Protein AF-A0A925ZAN1-F1 (afdb_monomer_lite)

Sequence (33 aa):
MAKGRKVAVIGGGWAGLAAAIETTRDGAQVTLF

Secondary structure (DSSP, 8-state):
--TT-EEEE---SHHHHHHHHHHHHTT-EEEE-

pLDDT: mean 94.96, std 7.46, range [62.31, 98.25]

Structure (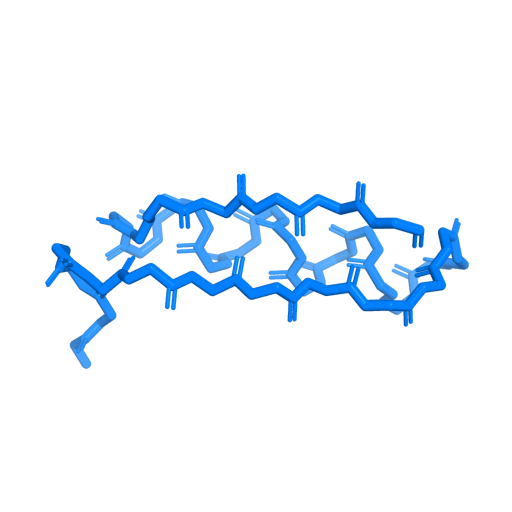mmCIF, N/CA/C/O backbone):
data_AF-A0A925ZAN1-F1
#
_entry.id   AF-A0A925ZAN1-F1
#
loop_
_atom_site.group_PDB
_atom_site.id
_atom_site.type_symbol
_atom_site.label_atom_id
_atom_site.label_alt_id
_atom_site.label_comp_id
_atom_site.label_asym_id
_atom_site.label_entity_id
_atom_site.label_seq_id
_atom_site.pdbx_PDB_ins_code
_atom_site.Cartn_x
_atom_site.Cartn_y
_atom_site.Cartn_z
_atom_site.occupancy
_atom_site.B_iso_or_equiv
_atom_site.auth_seq_id
_atom_site.auth_comp_id
_atom_site.auth_asym_id
_atom_site.auth_atom_id
_atom_site.pdbx_PDB_model_num
ATOM 1 N N . MET A 1 1 ? -15.803 1.201 -9.791 1.00 62.31 1 MET A N 1
ATOM 2 C CA . MET A 1 1 ? -16.317 1.582 -8.456 1.00 62.31 1 MET A CA 1
ATOM 3 C C . MET A 1 1 ? -15.361 1.052 -7.384 1.00 62.31 1 MET A C 1
ATOM 5 O O . MET A 1 1 ? -15.445 -0.127 -7.057 1.00 62.31 1 MET A O 1
ATOM 9 N N . ALA A 1 2 ? -14.413 1.861 -6.891 1.00 72.81 2 ALA A N 1
ATOM 10 C CA . ALA A 1 2 ? -13.479 1.437 -5.830 1.00 72.81 2 ALA A CA 1
ATOM 11 C C . ALA A 1 2 ? -13.991 1.732 -4.403 1.00 72.81 2 ALA A C 1
ATOM 13 O O . ALA A 1 2 ? -13.449 1.208 -3.430 1.00 72.81 2 ALA A O 1
ATOM 14 N N . LYS A 1 3 ? -15.061 2.530 -4.288 1.00 86.44 3 LYS A N 1
ATOM 15 C CA . LYS A 1 3 ? -15.671 2.971 -3.030 1.00 86.44 3 LYS A CA 1
ATOM 16 C C . LYS A 1 3 ? -15.873 1.827 -2.029 1.00 86.44 3 LYS A C 1
ATOM 18 O O . LYS A 1 3 ? -16.528 0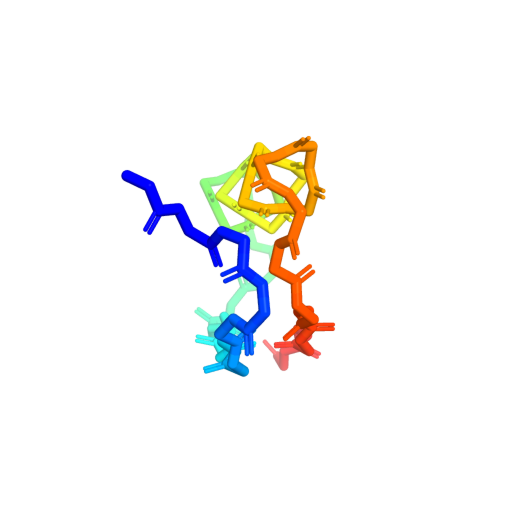.835 -2.338 1.00 86.44 3 LYS A O 1
ATOM 23 N N . GLY A 1 4 ? -15.321 1.987 -0.827 1.00 89.69 4 GLY A N 1
ATOM 24 C CA . GLY A 1 4 ? -15.447 1.029 0.279 1.00 89.69 4 GLY A CA 1
ATOM 25 C C . GLY A 1 4 ? -14.518 -0.190 0.211 1.00 89.69 4 GLY A C 1
ATOM 26 O O . GLY A 1 4 ? -14.553 -1.025 1.113 1.00 89.69 4 GLY A O 1
ATOM 27 N N . ARG A 1 5 ? -13.667 -0.312 -0.817 1.00 95.62 5 ARG A N 1
ATOM 28 C CA . ARG A 1 5 ? -12.658 -1.380 -0.891 1.00 95.62 5 ARG A CA 1
ATOM 29 C C . ARG A 1 5 ? -11.438 -1.033 -0.042 1.00 95.62 5 ARG A C 1
ATOM 31 O O . ARG A 1 5 ? -11.038 0.125 0.018 1.00 95.62 5 ARG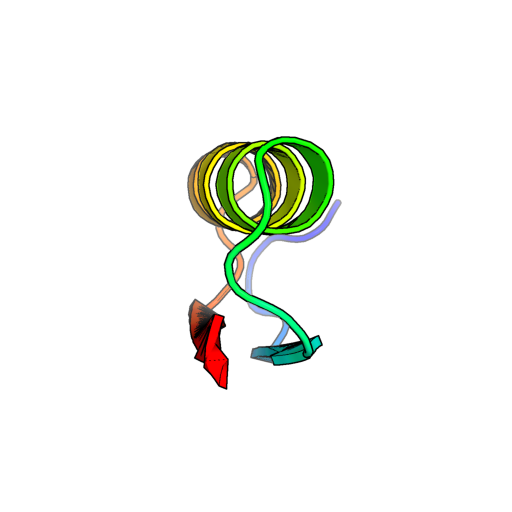 A O 1
ATOM 38 N N . LYS A 1 6 ? -10.813 -2.050 0.554 1.00 97.62 6 LYS A N 1
ATOM 39 C CA . LYS A 1 6 ? -9.483 -1.938 1.169 1.00 97.62 6 LYS A CA 1
ATOM 40 C C . LYS A 1 6 ? -8.424 -2.311 0.138 1.00 97.62 6 LYS A C 1
ATOM 42 O O . LYS A 1 6 ? -8.535 -3.369 -0.480 1.00 97.62 6 LYS A O 1
ATOM 47 N N . VAL A 1 7 ? -7.437 -1.446 -0.067 1.00 96.81 7 VAL A N 1
ATOM 48 C CA . VAL A 1 7 ? -6.411 -1.604 -1.108 1.00 96.81 7 VAL A CA 1
ATOM 49 C C . VAL A 1 7 ? -5.026 -1.419 -0.501 1.00 96.81 7 VAL A C 1
ATOM 51 O O . VAL A 1 7 ? -4.774 -0.428 0.177 1.00 96.81 7 VAL A O 1
ATOM 54 N N . ALA A 1 8 ? -4.127 -2.365 -0.770 1.00 98.00 8 ALA A N 1
ATOM 55 C CA . ALA A 1 8 ? -2.710 -2.244 -0.458 1.00 98.00 8 ALA A CA 1
ATOM 56 C C . ALA A 1 8 ? -1.943 -1.862 -1.729 1.00 98.00 8 ALA A C 1
ATOM 58 O O . ALA A 1 8 ? -2.083 -2.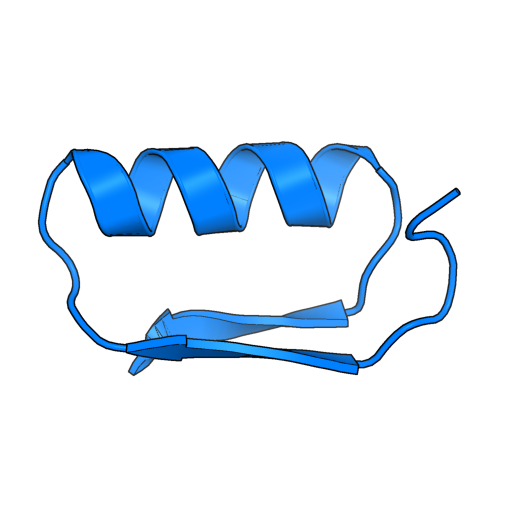528 -2.755 1.00 98.00 8 ALA A O 1
ATOM 59 N N . VAL A 1 9 ? -1.137 -0.807 -1.657 1.00 97.88 9 VAL A N 1
ATOM 60 C CA . VAL A 1 9 ? -0.195 -0.425 -2.714 1.00 97.88 9 VAL A CA 1
ATOM 61 C C . VAL A 1 9 ? 1.207 -0.739 -2.211 1.00 97.88 9 VAL A C 1
ATOM 63 O O . VAL A 1 9 ? 1.556 -0.322 -1.113 1.00 97.88 9 VAL A O 1
ATOM 66 N N . ILE A 1 10 ? 1.990 -1.488 -2.988 1.00 98.00 10 ILE A N 1
ATOM 67 C CA . ILE A 1 10 ? 3.358 -1.880 -2.629 1.00 98.00 10 ILE A CA 1
ATOM 68 C C . ILE A 1 10 ? 4.339 -1.127 -3.531 1.00 98.00 10 ILE A C 1
ATOM 70 O O . ILE A 1 10 ? 4.304 -1.293 -4.752 1.00 98.00 10 ILE A O 1
ATOM 74 N N . GLY A 1 11 ? 5.213 -0.322 -2.930 1.00 95.38 11 GLY A N 1
ATOM 75 C CA . GLY A 1 11 ? 6.233 0.481 -3.600 1.00 95.38 11 GLY A CA 1
ATOM 76 C C . GLY A 1 11 ? 5.867 1.966 -3.707 1.00 95.38 11 GLY A C 1
ATOM 77 O O . GLY A 1 11 ? 4.902 2.342 -4.368 1.00 95.38 11 GLY A O 1
ATOM 78 N N . GLY A 1 12 ? 6.702 2.833 -3.123 1.00 96.25 12 GLY A N 1
ATOM 79 C CA . GLY A 1 12 ? 6.530 4.297 -3.078 1.00 96.25 12 GLY A CA 1
ATOM 80 C C . GLY A 1 12 ? 7.123 5.081 -4.256 1.00 96.25 12 GLY A C 1
ATOM 81 O O . GLY A 1 12 ? 7.442 6.259 -4.113 1.00 96.25 12 GLY A O 1
ATOM 82 N N . GLY A 1 13 ? 7.313 4.444 -5.413 1.00 98.06 13 GLY A N 1
ATOM 83 C CA . GLY A 1 13 ? 7.701 5.153 -6.636 1.00 98.06 13 GLY A CA 1
ATOM 84 C C . GLY A 1 13 ? 6.557 6.012 -7.189 1.00 98.06 13 GLY A C 1
ATOM 85 O O . GLY A 1 13 ? 5.414 5.905 -6.746 1.00 98.06 13 GLY A O 1
ATOM 86 N N . TRP A 1 14 ? 6.834 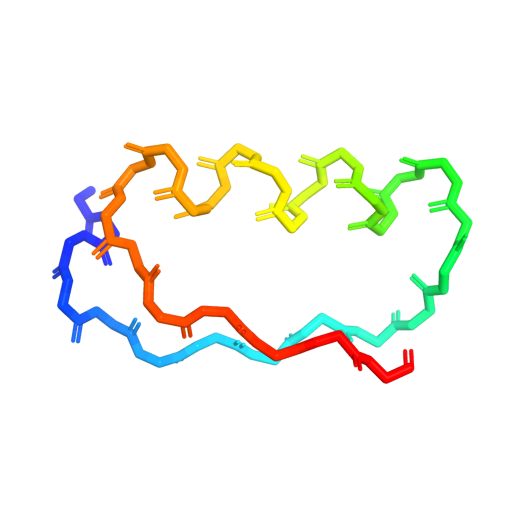6.816 -8.220 1.00 97.88 14 TRP A N 1
ATOM 87 C CA . TRP A 1 14 ? 5.839 7.699 -8.853 1.00 97.88 14 TRP A CA 1
ATOM 88 C C . TRP A 1 14 ? 4.531 6.988 -9.220 1.00 97.88 14 TRP A C 1
ATOM 90 O O . TRP A 1 14 ? 3.449 7.502 -8.947 1.00 97.88 14 TRP A O 1
ATOM 100 N N . ALA A 1 15 ? 4.631 5.782 -9.782 1.00 97.75 15 ALA A N 1
ATOM 101 C CA . ALA A 1 15 ? 3.467 4.982 -10.148 1.00 97.75 15 ALA A CA 1
ATOM 102 C C . ALA A 1 15 ? 2.656 4.521 -8.924 1.00 97.75 15 ALA A C 1
ATOM 104 O O . ALA A 1 15 ? 1.430 4.580 -8.948 1.00 97.75 15 ALA A O 1
ATOM 105 N N . GLY A 1 16 ? 3.326 4.105 -7.845 1.00 98.25 16 GLY A N 1
ATOM 106 C CA . GLY A 1 16 ? 2.658 3.669 -6.617 1.00 98.25 16 GLY A CA 1
ATOM 107 C C . GLY A 1 16 ? 1.954 4.822 -5.908 1.00 98.25 16 GLY A C 1
ATOM 108 O O . GLY A 1 16 ? 0.797 4.696 -5.514 1.00 98.25 16 GLY A O 1
ATOM 109 N N . LEU A 1 17 ? 2.598 5.988 -5.840 1.00 98.25 17 LEU A N 1
ATOM 110 C CA . LEU A 1 17 ? 1.982 7.197 -5.294 1.00 98.25 17 LEU A CA 1
ATOM 111 C C . LEU A 1 17 ? 0.772 7.642 -6.123 1.00 98.25 17 LEU A C 1
ATOM 113 O O . LEU A 1 17 ? -0.284 7.917 -5.556 1.00 98.25 17 LEU A O 1
ATOM 117 N N . ALA A 1 18 ? 0.885 7.655 -7.455 1.00 98.25 18 ALA A N 1
ATOM 118 C CA . ALA A 1 18 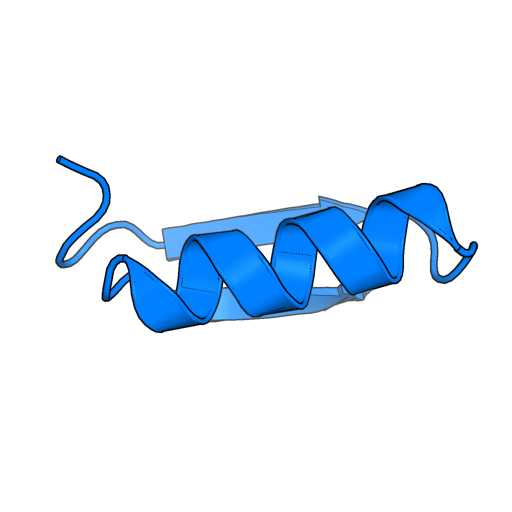? -0.236 7.988 -8.331 1.00 98.25 18 ALA A CA 1
ATOM 119 C C . ALA A 1 18 ? -1.412 7.013 -8.147 1.00 98.25 18 ALA A C 1
ATOM 121 O O . ALA A 1 18 ? -2.553 7.448 -7.993 1.00 98.25 18 ALA A O 1
ATOM 122 N N . ALA A 1 19 ? -1.132 5.707 -8.079 1.00 97.50 19 ALA A N 1
ATOM 123 C CA . ALA A 1 19 ? -2.146 4.688 -7.834 1.00 97.50 19 ALA A CA 1
ATOM 124 C C . ALA A 1 19 ? -2.822 4.864 -6.466 1.00 97.50 19 ALA A C 1
ATOM 126 O O . ALA A 1 19 ? -4.047 4.782 -6.375 1.00 97.50 19 ALA A O 1
ATOM 127 N N . ALA A 1 20 ? -2.056 5.147 -5.408 1.00 97.88 20 ALA A N 1
ATOM 128 C CA . ALA A 1 20 ? -2.598 5.366 -4.071 1.00 97.88 20 ALA A CA 1
ATOM 129 C C . ALA A 1 20 ? -3.513 6.598 -4.015 1.00 97.88 20 ALA A C 1
ATOM 131 O O . ALA A 1 20 ? -4.602 6.529 -3.441 1.00 97.88 20 ALA A O 1
ATOM 132 N N . ILE A 1 21 ? -3.104 7.701 -4.646 1.00 97.88 21 ILE A N 1
ATOM 133 C CA . ILE A 1 21 ? -3.873 8.949 -4.691 1.00 97.88 21 ILE A CA 1
ATOM 134 C C . ILE A 1 21 ? -5.188 8.743 -5.442 1.00 97.88 21 ILE A C 1
ATOM 136 O O . ILE A 1 21 ? -6.251 9.055 -4.906 1.00 97.88 21 ILE A O 1
ATOM 140 N N . GLU A 1 22 ? -5.135 8.195 -6.654 1.00 97.31 22 GLU A N 1
ATOM 141 C CA . GLU A 1 22 ? -6.329 8.058 -7.491 1.00 97.31 22 GLU A CA 1
ATOM 142 C C . GLU A 1 22 ? -7.319 7.053 -6.892 1.00 97.31 22 GLU A C 1
ATOM 144 O O . GLU A 1 22 ? -8.514 7.317 -6.789 1.00 97.31 22 GLU A O 1
ATOM 149 N N . THR A 1 23 ? -6.812 5.945 -6.347 1.00 95.81 23 THR A N 1
ATOM 150 C CA . THR A 1 23 ? -7.655 4.939 -5.685 1.00 95.81 23 THR A CA 1
ATOM 151 C C . THR A 1 23 ? -8.310 5.492 -4.411 1.00 95.81 23 THR A C 1
ATOM 153 O O . THR A 1 23 ? -9.448 5.142 -4.090 1.00 95.81 23 THR A O 1
ATOM 156 N N . THR A 1 24 ? -7.631 6.402 -3.704 1.00 96.81 24 THR A N 1
ATOM 157 C CA . THR A 1 24 ? -8.209 7.130 -2.564 1.00 96.81 24 THR A CA 1
ATOM 158 C C . THR A 1 24 ? -9.307 8.098 -3.018 1.00 96.81 24 THR A C 1
ATOM 160 O O . THR A 1 24 ? -10.359 8.158 -2.380 1.00 96.81 24 THR A O 1
ATOM 163 N N . ARG A 1 25 ? -9.114 8.822 -4.133 1.00 96.88 25 ARG A N 1
ATOM 164 C CA . ARG A 1 25 ? -10.135 9.715 -4.723 1.00 96.88 25 ARG A CA 1
ATOM 165 C C . ARG A 1 25 ? -11.395 8.960 -5.139 1.00 96.88 25 ARG A C 1
ATOM 167 O O . ARG A 1 25 ? -12.498 9.449 -4.910 1.00 96.88 25 ARG A O 1
ATOM 174 N N . ASP A 1 26 ? -11.235 7.734 -5.626 1.00 96.38 26 ASP A N 1
ATOM 175 C CA . ASP A 1 26 ? -12.343 6.825 -5.940 1.00 96.38 26 ASP A CA 1
ATOM 176 C C . ASP A 1 26 ? -13.058 6.249 -4.694 1.00 96.38 26 ASP A C 1
ATOM 178 O O . ASP A 1 26 ? -14.023 5.480 -4.810 1.00 96.38 26 ASP A O 1
ATOM 182 N N . GLY A 1 27 ? -12.614 6.617 -3.486 1.00 96.44 27 GLY A N 1
ATOM 183 C CA . GLY A 1 27 ? -13.264 6.297 -2.216 1.00 96.44 27 GLY A CA 1
ATOM 184 C C . GLY A 1 27 ? -12.860 4.955 -1.609 1.00 96.44 27 GLY A C 1
ATOM 185 O O . GLY A 1 27 ? -13.600 4.412 -0.780 1.00 96.44 27 GLY A O 1
ATOM 186 N N . ALA A 1 28 ? -11.734 4.381 -2.031 1.00 97.38 28 ALA A N 1
ATOM 187 C CA . ALA A 1 28 ? -11.156 3.219 -1.368 1.00 97.38 28 ALA A CA 1
ATOM 188 C C . ALA A 1 28 ? -10.358 3.626 -0.118 1.00 97.38 28 ALA A C 1
ATOM 190 O O . ALA A 1 28 ? -9.823 4.729 -0.019 1.00 97.38 28 ALA A O 1
ATOM 191 N N . GLN A 1 29 ? -10.236 2.698 0.830 1.00 97.94 29 GLN A N 1
ATOM 192 C CA . GLN A 1 29 ? -9.325 2.811 1.962 1.00 97.94 29 GLN A CA 1
ATOM 193 C C . GLN A 1 29 ? -7.969 2.226 1.555 1.00 97.94 29 GLN A C 1
ATOM 195 O O . GLN A 1 29 ? -7.819 1.005 1.459 1.00 97.94 29 GLN A O 1
ATOM 200 N N . VAL A 1 30 ? -6.997 3.098 1.291 1.00 97.81 30 VAL A N 1
ATOM 201 C CA . VAL A 1 30 ? -5.673 2.713 0.791 1.00 97.81 30 VAL A CA 1
ATOM 202 C C . VAL A 1 30 ? -4.644 2.658 1.922 1.00 97.81 30 VAL A C 1
ATOM 204 O O . VAL A 1 30 ? -4.615 3.524 2.794 1.00 97.81 30 VAL A O 1
ATOM 207 N N . THR A 1 31 ? -3.767 1.656 1.890 1.00 98.19 31 THR A N 1
ATOM 208 C CA . THR A 1 31 ? -2.529 1.599 2.681 1.00 98.19 31 THR A CA 1
ATOM 209 C C . THR A 1 31 ? -1.348 1.400 1.735 1.00 98.19 31 THR A C 1
ATOM 211 O O . THR A 1 31 ? -1.367 0.491 0.908 1.00 98.19 31 THR A O 1
ATOM 214 N N . LEU A 1 32 ? -0.344 2.271 1.830 1.00 97.50 32 LEU A N 1
ATOM 215 C CA . LEU A 1 32 ? 0.884 2.214 1.035 1.00 97.50 32 LEU A CA 1
ATOM 216 C C . LEU A 1 32 ? 2.006 1.579 1.871 1.00 97.50 32 LEU A C 1
ATOM 218 O O . LEU A 1 32 ? 2.158 1.945 3.037 1.00 97.50 32 LEU A O 1
ATOM 222 N N . PHE A 1 33 ? 2.767 0.665 1.268 1.00 96.56 33 PHE A N 1
ATOM 223 C CA . PHE A 1 33 ? 3.919 -0.030 1.851 1.00 96.56 33 PHE A CA 1
ATOM 224 C C . PHE A 1 33 ? 5.185 0.194 1.022 1.00 96.56 33 PHE A C 1
ATOM 226 O O . PHE A 1 33 ? 5.071 0.281 -0.225 1.00 96.56 33 PHE A O 1
#

Radius of gyration: 8.66 Å; chains: 1; bounding box: 24×12×13 Å

Foldseek 3Di:
DLAAAEEEQEDPPPVSVVCQVVSVVVHYRYDYD